Protein AF-A0AAP2E3T3-F1 (afdb_monomer_lite)

Sequence (143 aa):
IPRSFGIYITDEFGNVSDTLRQELTPLFEQVLDKQKFFVYRLPSDGAIAYGWDLPYLWDNKVDGYSSGWHTAPGGPLPIVCTFGIGGAFQLSRFVLYERTSEFTYSHGNPRTFTLWGSSVDSPQDAELPRYSAGGTVVGDWIN

Secondary structure (DSSP, 8-state):
--EEEEE--B-TT--B---EEEEE-PPP-----GGG-EE---TTSPPB-TT--GGGGSS---SSSS----BPTTPPSSP---EE-SS---------PPP-GGGTTSTT--SS----B--SSSPPP----SS--TT-EETTEE-

pLDDT: mean 94.65, std 2.86, range [82.12, 98.31]

Radius of gyration: 19.42 Å; chains: 1; bounding box: 38×49×48 Å

Structure (mmCIF, N/CA/C/O backbone):
data_AF-A0AAP2E3T3-F1
#
_entry.id   AF-A0AAP2E3T3-F1
#
loop_
_atom_site.group_PDB
_atom_site.id
_atom_site.type_symbol
_atom_site.label_atom_id
_atom_site.label_alt_id
_atom_site.label_comp_id
_atom_site.label_asym_id
_atom_site.label_entity_id
_atom_site.label_seq_id
_atom_site.pdbx_PDB_ins_code
_atom_site.Cartn_x
_atom_site.Cartn_y
_atom_site.Cartn_z
_atom_site.occupancy
_atom_site.B_iso_or_equiv
_atom_site.auth_seq_id
_atom_site.auth_comp_id
_atom_site.auth_asym_id
_atom_site.auth_atom_id
_atom_site.pdbx_PDB_model_num
ATOM 1 N N . ILE A 1 1 ? -7.028 -6.175 26.592 1.00 82.12 1 ILE A N 1
ATOM 2 C CA . ILE A 1 1 ? -7.501 -5.555 27.857 1.00 82.12 1 ILE A CA 1
ATOM 3 C C . ILE A 1 1 ? -8.429 -4.414 27.465 1.00 82.12 1 ILE A C 1
ATOM 5 O O . ILE A 1 1 ? -7.984 -3.606 26.651 1.00 82.12 1 ILE A O 1
ATOM 9 N N . PRO A 1 2 ? -9.674 -4.373 27.970 1.00 90.12 2 PRO A N 1
ATOM 10 C CA . PRO A 1 2 ? -10.590 -3.259 27.732 1.00 90.12 2 PRO A CA 1
ATOM 11 C C . PRO A 1 2 ? -9.979 -1.911 28.135 1.00 90.12 2 PRO A C 1
ATOM 13 O O . PRO A 1 2 ? -9.178 -1.835 29.074 1.00 90.12 2 PRO A O 1
ATOM 16 N N . ARG A 1 3 ? -10.307 -0.863 27.384 1.00 92.25 3 ARG A N 1
ATOM 17 C CA . ARG A 1 3 ? -9.876 0.517 27.606 1.00 92.25 3 ARG A CA 1
ATOM 18 C C . ARG A 1 3 ? -11.090 1.440 27.501 1.00 92.25 3 ARG A C 1
ATOM 20 O O . ARG A 1 3 ? -11.908 1.277 26.597 1.00 92.25 3 ARG A O 1
ATOM 27 N N . SER A 1 4 ? -11.136 2.449 28.368 1.00 94.88 4 SER A N 1
ATOM 28 C CA . SER A 1 4 ? -12.120 3.528 28.293 1.00 94.88 4 SER A CA 1
ATOM 29 C C . SER A 1 4 ? -11.718 4.531 27.220 1.00 94.88 4 SER A C 1
ATOM 31 O O . SER A 1 4 ? -10.650 5.141 27.311 1.00 94.88 4 SER A O 1
ATOM 33 N N . PHE A 1 5 ? -12.570 4.717 26.219 1.00 95.12 5 PHE A N 1
ATOM 34 C CA . PHE A 1 5 ? -12.437 5.748 25.198 1.00 95.12 5 PHE A CA 1
ATOM 35 C C . PHE A 1 5 ? -13.438 6.863 25.469 1.00 95.12 5 PHE A C 1
ATOM 37 O O . PHE A 1 5 ? -14.614 6.596 25.701 1.00 95.12 5 PHE A O 1
ATOM 44 N N . GLY A 1 6 ? -12.964 8.108 25.438 1.00 95.69 6 GLY A N 1
ATOM 45 C CA . GLY A 1 6 ? -13.794 9.307 25.494 1.00 95.69 6 GLY A CA 1
ATOM 46 C C . GLY A 1 6 ? -13.763 10.024 24.150 1.00 95.69 6 GLY A C 1
ATOM 47 O O . GLY A 1 6 ? -12.677 10.265 23.628 1.00 95.69 6 GLY A O 1
ATOM 48 N N . ILE A 1 7 ? -14.925 10.369 23.600 1.00 95.00 7 ILE A N 1
ATOM 49 C CA . ILE A 1 7 ? -15.045 11.143 22.359 1.00 95.00 7 ILE A CA 1
ATOM 50 C C . ILE A 1 7 ? -15.907 12.372 22.639 1.00 95.00 7 ILE A C 1
ATOM 52 O O . ILE A 1 7 ? -16.977 12.263 23.238 1.00 95.00 7 ILE A O 1
ATOM 56 N N . TYR A 1 8 ? -15.436 13.533 22.199 1.00 96.69 8 TYR A N 1
ATOM 57 C CA . TYR A 1 8 ? -16.186 14.783 22.174 1.00 96.69 8 TYR A CA 1
ATOM 58 C C . TYR A 1 8 ? -15.871 15.523 20.871 1.00 96.69 8 TYR A C 1
ATOM 60 O O . TYR A 1 8 ? -14.854 15.253 20.228 1.00 96.69 8 TYR A O 1
ATOM 68 N N . ILE A 1 9 ? -16.759 16.425 20.470 1.00 96.12 9 ILE A N 1
ATOM 69 C CA . ILE A 1 9 ? -16.633 17.222 19.249 1.00 96.12 9 ILE A CA 1
ATOM 70 C C . ILE A 1 9 ? -16.443 18.683 19.651 1.00 96.12 9 ILE A C 1
ATOM 72 O O . ILE A 1 9 ? -17.094 19.165 20.580 1.00 96.12 9 ILE A O 1
ATOM 76 N N . THR A 1 10 ? -15.556 19.376 18.939 1.00 97.19 10 THR A N 1
ATOM 77 C CA . THR A 1 10 ? -15.346 20.822 19.059 1.00 97.19 10 THR A CA 1
ATOM 78 C C . THR A 1 10 ? -15.470 21.492 17.702 1.00 97.19 10 THR A C 1
ATOM 80 O O . THR A 1 10 ? -15.130 20.877 16.690 1.00 97.19 10 THR A O 1
ATOM 83 N N . ASP A 1 11 ? -15.888 22.754 17.683 1.00 96.50 11 ASP A N 1
ATOM 84 C CA . ASP A 1 11 ? -15.889 23.585 16.477 1.00 96.50 11 ASP A CA 1
ATOM 85 C C . ASP A 1 11 ? -14.908 24.768 16.569 1.00 96.50 11 ASP A C 1
ATOM 87 O O . ASP A 1 11 ? -14.237 24.980 17.581 1.00 96.50 11 ASP A O 1
ATOM 91 N N . GLU A 1 12 ? -14.808 25.535 15.483 1.00 96.00 12 GLU A N 1
ATOM 92 C CA . GLU A 1 12 ? -13.937 26.713 15.384 1.00 96.00 12 GLU A CA 1
ATOM 93 C C . GLU A 1 12 ? -14.418 27.922 16.211 1.00 96.00 12 GLU A C 1
ATOM 95 O O . GLU A 1 12 ? -13.656 28.866 16.412 1.00 96.00 12 GLU A O 1
ATOM 100 N N . PHE A 1 13 ? -15.654 27.891 16.723 1.00 96.69 13 PHE A N 1
ATOM 101 C CA . PHE A 1 13 ? -16.245 28.945 17.557 1.00 96.69 13 PHE A CA 1
ATOM 102 C C . PHE A 1 13 ? -16.080 28.672 19.059 1.00 96.69 13 PHE A C 1
ATOM 104 O O . PHE A 1 13 ? -16.488 29.490 19.884 1.00 96.69 13 PHE A O 1
ATOM 111 N N . GLY A 1 14 ? -15.461 27.543 19.419 1.00 95.50 14 GLY A N 1
ATOM 112 C CA . GLY A 1 14 ? -15.183 27.160 20.800 1.00 95.50 14 GLY A CA 1
ATOM 113 C C . GLY A 1 14 ? -16.315 26.396 21.488 1.00 95.50 14 GLY A C 1
ATOM 114 O O . GLY A 1 14 ? -16.264 26.233 22.709 1.00 95.50 14 GLY A O 1
ATOM 115 N N . ASN A 1 15 ? -17.319 25.907 20.753 1.00 97.25 15 ASN A N 1
ATOM 116 C CA . ASN A 1 15 ? -18.337 25.026 21.326 1.00 97.25 15 ASN A CA 1
ATOM 117 C C . ASN A 1 15 ? -17.752 23.627 21.573 1.00 97.25 15 ASN A C 1
ATOM 119 O O . ASN A 1 15 ? -16.939 23.132 20.790 1.00 97.25 15 ASN A O 1
ATOM 123 N N . VAL A 1 16 ? -18.191 22.973 22.652 1.00 97.19 16 VAL A N 1
ATOM 124 C CA . VAL A 1 16 ? -17.744 21.630 23.053 1.00 97.19 16 VAL A CA 1
ATOM 125 C C . VAL A 1 16 ? -18.968 20.776 23.375 1.00 97.19 16 VAL A C 1
ATOM 127 O O . VAL A 1 16 ? -19.828 21.203 24.144 1.00 97.19 16 VAL A O 1
ATOM 130 N N . SER A 1 17 ? -19.065 19.580 22.789 1.00 96.81 17 SER A N 1
ATOM 131 C CA . SER A 1 17 ? -20.123 18.620 23.129 1.00 96.81 17 SER A CA 1
ATOM 132 C C . SER A 1 17 ? -19.881 17.951 24.486 1.00 96.81 17 SER A C 1
ATOM 134 O O . SER A 1 17 ? -18.758 17.919 24.991 1.00 96.81 17 SER A O 1
ATOM 136 N N . ASP A 1 18 ? -20.899 17.278 25.022 1.00 96.69 18 ASP A N 1
ATOM 137 C CA . ASP A 1 18 ? -20.677 16.275 26.067 1.00 9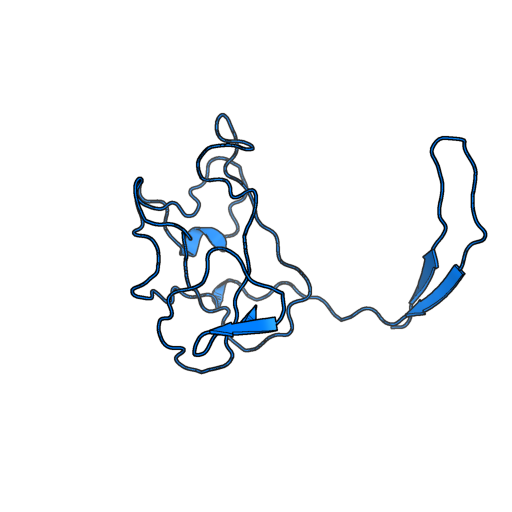6.69 18 ASP A CA 1
ATOM 138 C C . ASP A 1 18 ? -19.705 15.179 25.588 1.00 96.69 18 ASP A C 1
ATOM 140 O O . ASP A 1 18 ? -19.550 14.924 24.388 1.00 96.69 18 ASP A O 1
ATOM 144 N N . THR A 1 19 ? -19.039 14.516 26.539 1.00 96.94 19 THR A N 1
ATOM 145 C CA . THR A 1 19 ? -18.125 13.401 26.250 1.00 96.94 19 THR A CA 1
ATOM 146 C C . THR A 1 19 ? -18.860 12.063 26.305 1.00 96.94 19 THR A C 1
ATOM 148 O O . THR A 1 19 ? -19.253 11.616 27.387 1.00 96.94 19 THR A O 1
ATOM 151 N N . LEU A 1 20 ? -18.953 11.367 25.170 1.00 96.25 20 LEU A N 1
ATOM 152 C CA . LEU A 1 20 ? -19.350 9.960 25.134 1.00 96.25 20 LEU A CA 1
ATOM 153 C C . LEU A 1 20 ? -18.194 9.109 25.668 1.00 96.25 20 LEU A C 1
ATOM 155 O O . LEU A 1 20 ? -17.069 9.236 25.186 1.00 96.25 20 LEU A O 1
ATOM 159 N N . ARG A 1 21 ? -18.463 8.229 26.637 1.00 96.12 21 ARG A N 1
ATOM 160 C CA . ARG A 1 21 ? -17.484 7.253 27.136 1.00 96.12 21 ARG A CA 1
ATOM 161 C C . ARG A 1 21 ? -17.916 5.838 26.792 1.00 96.12 21 ARG A C 1
ATOM 163 O O . ARG A 1 21 ? -19.065 5.477 27.033 1.00 96.12 21 ARG A O 1
ATOM 170 N N . GLN A 1 22 ? -16.994 5.039 26.267 1.00 94.94 22 GLN A N 1
ATOM 171 C CA . GLN A 1 22 ? -17.237 3.640 25.937 1.00 94.94 22 GLN A CA 1
ATOM 172 C C . GLN A 1 22 ? -16.028 2.773 26.290 1.00 94.94 22 GLN A C 1
ATOM 174 O O . GLN A 1 22 ? -14.890 3.118 25.981 1.00 94.94 22 GLN A O 1
ATOM 179 N N . GLU A 1 23 ? -16.287 1.618 26.899 1.00 95.50 23 GLU A N 1
ATOM 180 C CA . GLU A 1 23 ? -15.279 0.573 27.074 1.00 95.50 23 GLU A CA 1
ATOM 181 C C . GLU A 1 23 ? -15.153 -0.234 25.781 1.00 95.50 23 GLU A C 1
ATOM 183 O O . GLU A 1 23 ? -16.095 -0.911 25.364 1.00 95.50 23 GLU A O 1
ATOM 188 N N . LEU A 1 24 ? -13.984 -0.173 25.145 1.00 93.31 24 LEU A N 1
ATOM 189 C CA . LEU A 1 24 ? -13.667 -0.939 23.941 1.00 93.31 24 LEU A CA 1
ATOM 190 C C . LEU A 1 24 ? -12.403 -1.761 24.170 1.00 93.31 24 LEU A C 1
ATOM 192 O O . LEU A 1 24 ? -11.497 -1.360 24.898 1.00 93.31 24 LEU A O 1
ATOM 196 N N . THR A 1 25 ? -12.312 -2.918 23.521 1.00 92.88 25 THR A N 1
ATOM 197 C CA . THR A 1 25 ? -11.064 -3.688 23.472 1.00 92.88 25 THR A CA 1
ATOM 198 C C . THR A 1 25 ? -10.402 -3.435 22.123 1.00 92.88 25 THR A C 1
ATOM 200 O O . THR A 1 25 ? -10.949 -3.876 21.114 1.00 92.88 25 THR A O 1
ATOM 203 N N . PRO A 1 26 ? -9.253 -2.733 22.075 1.00 87.12 26 PRO A N 1
ATOM 204 C CA . PRO A 1 26 ? -8.530 -2.543 20.826 1.00 87.12 26 PRO A CA 1
ATOM 205 C C . PRO A 1 26 ? -8.105 -3.888 20.246 1.00 87.12 26 PRO A C 1
ATOM 207 O O . PRO A 1 26 ? -7.752 -4.805 20.998 1.00 87.12 26 PRO A O 1
ATOM 210 N N . LEU A 1 27 ? -8.096 -3.983 18.916 1.00 87.38 27 LEU A N 1
ATOM 211 C CA . LEU A 1 27 ? -7.434 -5.091 18.244 1.00 87.38 27 LEU A CA 1
ATOM 212 C C . LEU A 1 27 ? -5.966 -5.120 18.676 1.00 87.38 27 LEU A C 1
ATOM 214 O O . LEU A 1 27 ? -5.321 -4.079 18.812 1.00 87.38 27 LEU A O 1
ATOM 218 N N . PHE A 1 28 ? -5.447 -6.320 18.917 1.00 88.25 28 PHE A N 1
ATOM 219 C CA . PHE A 1 28 ? -4.011 -6.483 19.057 1.00 88.25 28 PHE A CA 1
ATOM 220 C C . PHE A 1 28 ? -3.366 -6.169 17.705 1.00 88.25 28 PHE A C 1
ATOM 222 O O . PHE A 1 28 ? -3.675 -6.818 16.709 1.00 88.25 28 PHE A O 1
ATOM 229 N N . GLU A 1 29 ? -2.482 -5.176 17.682 1.00 90.69 29 GLU A N 1
ATOM 230 C CA . GLU A 1 29 ? -1.710 -4.812 16.501 1.00 90.69 29 GLU A CA 1
ATOM 231 C C . GLU A 1 29 ? -0.241 -5.158 16.735 1.00 90.69 29 GLU A C 1
ATOM 233 O O . GLU A 1 29 ? 0.338 -4.819 17.769 1.00 90.69 29 GLU A O 1
ATOM 238 N N . GLN A 1 30 ? 0.374 -5.794 15.744 1.00 93.50 30 GLN A N 1
ATOM 239 C CA . GLN A 1 30 ? 1.819 -5.960 15.674 1.00 93.50 30 GLN A CA 1
ATOM 240 C C . GLN A 1 30 ? 2.288 -5.683 14.253 1.00 93.50 30 GLN A C 1
ATOM 242 O O . GLN A 1 30 ? 1.571 -5.945 13.286 1.00 93.50 30 GLN A O 1
ATOM 247 N N . VAL A 1 31 ? 3.506 -5.165 14.129 1.00 94.69 31 VAL A N 1
ATOM 248 C CA . VAL A 1 31 ? 4.155 -5.028 12.826 1.00 94.69 31 VAL A CA 1
ATOM 249 C C . VAL A 1 31 ? 4.409 -6.429 12.272 1.00 94.69 31 VAL A C 1
ATOM 251 O O . VAL A 1 31 ? 4.942 -7.285 12.978 1.00 94.69 31 VAL A O 1
ATOM 254 N N . LEU A 1 32 ? 4.009 -6.667 11.021 1.00 96.44 32 LEU A N 1
ATOM 255 C CA . LEU A 1 32 ? 4.290 -7.934 10.351 1.00 96.44 32 LEU A CA 1
ATOM 256 C C . LEU A 1 32 ? 5.798 -8.110 10.147 1.00 96.44 32 LEU A C 1
ATOM 258 O O . LEU A 1 32 ? 6.528 -7.145 9.912 1.00 96.44 32 LEU A O 1
ATOM 262 N N . ASP A 1 33 ? 6.255 -9.357 10.212 1.00 96.75 33 ASP A N 1
ATOM 263 C CA . ASP A 1 33 ? 7.655 -9.698 9.986 1.00 96.75 33 ASP A CA 1
ATOM 264 C C . ASP A 1 33 ? 8.029 -9.496 8.512 1.00 96.75 33 ASP A C 1
ATOM 266 O O . ASP A 1 33 ? 7.741 -10.332 7.651 1.00 96.75 33 ASP A O 1
ATOM 270 N N . LYS A 1 34 ? 8.695 -8.373 8.232 1.00 96.25 34 LYS A N 1
ATOM 271 C CA . LYS A 1 34 ? 9.120 -7.978 6.884 1.00 96.25 34 LYS A CA 1
ATOM 272 C C . LYS A 1 34 ? 10.104 -8.963 6.246 1.00 96.25 34 LYS A C 1
ATOM 274 O O . LYS A 1 34 ? 10.248 -8.950 5.029 1.00 96.25 34 LYS A O 1
ATOM 279 N N . GLN A 1 35 ? 10.748 -9.846 7.016 1.00 97.06 35 GLN A N 1
ATOM 280 C CA . GLN A 1 35 ? 11.610 -10.894 6.452 1.00 97.06 35 GLN A CA 1
ATOM 281 C C . GLN A 1 35 ? 10.815 -11.977 5.714 1.00 97.06 35 GLN A C 1
ATOM 283 O O . GLN A 1 35 ? 11.378 -12.706 4.903 1.00 97.06 35 GLN A O 1
ATOM 288 N N . LYS A 1 36 ? 9.508 -12.083 5.978 1.00 97.62 36 LYS A N 1
ATOM 289 C CA . LYS A 1 36 ? 8.612 -13.016 5.287 1.00 97.62 36 LYS A CA 1
ATOM 290 C C . LYS A 1 36 ? 7.974 -12.419 4.039 1.00 97.62 36 LYS A C 1
ATOM 292 O O . LYS A 1 36 ? 7.195 -13.102 3.377 1.00 97.62 36 LYS A O 1
ATOM 297 N N . PHE A 1 37 ? 8.251 -11.151 3.745 1.00 98.12 37 PHE A N 1
ATOM 298 C CA . PHE A 1 37 ? 7.723 -10.499 2.559 1.00 98.12 37 PHE A CA 1
ATOM 299 C C . PHE A 1 37 ? 8.545 -10.937 1.351 1.00 98.12 37 PHE A C 1
ATOM 301 O O . PHE A 1 37 ? 9.766 -11.085 1.437 1.00 98.12 37 PHE A O 1
ATOM 308 N N . PHE A 1 38 ? 7.883 -11.145 0.221 1.00 98.06 38 PHE A N 1
ATOM 309 C CA . PHE A 1 38 ? 8.538 -11.609 -0.996 1.00 98.06 38 PHE A CA 1
ATOM 310 C C . PHE A 1 38 ? 7.910 -10.984 -2.236 1.00 98.06 38 PHE A C 1
ATOM 312 O O . PHE A 1 38 ? 6.726 -10.654 -2.263 1.00 98.06 38 PHE A O 1
ATOM 319 N N . VAL A 1 39 ? 8.720 -10.839 -3.283 1.00 97.94 39 VAL A N 1
ATOM 320 C CA . VAL A 1 39 ? 8.256 -10.366 -4.589 1.00 97.94 39 VAL A CA 1
ATOM 321 C C . VAL A 1 39 ? 7.340 -11.422 -5.198 1.00 97.94 39 VAL A C 1
ATOM 323 O O . VAL A 1 39 ? 7.743 -12.576 -5.339 1.00 97.94 39 VAL A O 1
ATOM 326 N N . TYR A 1 40 ? 6.132 -11.023 -5.591 1.00 97.69 40 TYR A N 1
ATOM 327 C CA . TYR A 1 40 ? 5.188 -11.882 -6.299 1.00 97.69 40 TYR A CA 1
ATOM 328 C C . TYR A 1 40 ? 4.787 -11.202 -7.602 1.00 97.69 40 TYR A C 1
ATOM 330 O O . TYR A 1 40 ? 3.710 -10.637 -7.729 1.00 97.69 40 TYR A O 1
ATOM 338 N N . ARG A 1 41 ? 5.723 -11.182 -8.552 1.00 96.50 41 ARG A N 1
ATOM 339 C CA . ARG A 1 41 ? 5.587 -10.418 -9.789 1.00 96.50 41 ARG A CA 1
ATOM 340 C C . ARG A 1 41 ? 4.501 -11.014 -10.684 1.00 96.50 41 ARG A C 1
ATOM 342 O O . ARG A 1 41 ? 4.612 -12.174 -11.077 1.00 96.50 41 ARG A O 1
ATOM 349 N N . LEU A 1 42 ? 3.534 -10.190 -11.072 1.00 97.50 42 LEU A N 1
ATOM 350 C CA . LEU A 1 42 ? 2.477 -10.560 -12.013 1.00 97.50 42 LEU A CA 1
ATOM 351 C C . LEU A 1 42 ? 2.615 -9.838 -13.368 1.00 97.50 42 LEU A C 1
ATOM 353 O O . LEU A 1 42 ? 3.276 -8.796 -13.432 1.00 97.50 42 LEU A O 1
ATOM 357 N N . PRO A 1 43 ? 2.048 -10.382 -14.465 1.00 96.50 43 PRO A N 1
ATOM 358 C CA . PRO A 1 43 ? 2.098 -9.758 -15.787 1.00 96.50 43 PRO A CA 1
ATOM 359 C C . PRO A 1 43 ? 1.573 -8.317 -15.839 1.00 96.50 43 PRO A C 1
ATOM 361 O O . PRO A 1 43 ? 2.185 -7.506 -16.538 1.00 96.50 43 PRO A O 1
ATOM 364 N N . SER A 1 44 ? 0.516 -7.970 -15.092 1.00 95.50 44 SER A N 1
ATOM 365 C CA . SER A 1 44 ? -0.023 -6.602 -15.060 1.00 95.50 44 SER A CA 1
ATOM 366 C C . SER A 1 44 ? 0.817 -5.614 -14.232 1.00 95.50 44 SER A C 1
ATOM 368 O O . SER A 1 44 ? 0.556 -4.409 -14.253 1.00 95.50 44 SER A O 1
ATOM 370 N N . ASP A 1 45 ? 1.818 -6.081 -13.474 1.00 96.88 45 ASP A N 1
ATOM 371 C CA . ASP A 1 45 ? 2.638 -5.203 -12.637 1.00 96.88 45 ASP A CA 1
ATOM 372 C C . ASP A 1 45 ? 3.510 -4.262 -13.490 1.00 96.88 45 ASP A C 1
ATOM 374 O O . ASP A 1 45 ? 4.184 -4.662 -14.447 1.00 96.88 45 ASP A O 1
ATOM 378 N N . GLY A 1 46 ? 3.612 -2.998 -13.073 1.00 95.44 46 GLY A N 1
ATOM 379 C CA . GLY A 1 46 ? 4.371 -1.975 -13.794 1.00 95.44 46 GLY A CA 1
ATOM 380 C C . GLY A 1 46 ? 5.862 -2.309 -13.875 1.00 95.44 46 GLY A C 1
ATOM 381 O O . GLY A 1 46 ? 6.472 -2.700 -12.877 1.00 95.44 46 GLY A O 1
ATOM 382 N N . ALA A 1 47 ? 6.468 -2.205 -15.063 1.00 95.75 47 ALA A N 1
ATOM 383 C CA . ALA A 1 47 ? 7.899 -2.463 -15.279 1.00 95.75 47 ALA A CA 1
ATOM 384 C C . ALA A 1 47 ? 8.759 -1.606 -14.339 1.00 95.75 47 ALA A C 1
ATOM 386 O O . ALA A 1 47 ? 8.505 -0.415 -14.225 1.00 95.75 47 ALA A O 1
ATOM 387 N N . ILE A 1 48 ? 9.754 -2.189 -13.670 1.00 95.94 48 ILE A N 1
ATOM 388 C CA . ILE A 1 48 ? 10.618 -1.495 -12.697 1.00 95.94 48 ILE A CA 1
ATOM 389 C C . ILE A 1 48 ? 11.784 -0.795 -13.411 1.00 95.94 48 ILE A C 1
ATOM 391 O O . ILE A 1 48 ? 12.261 -1.276 -14.439 1.00 95.94 48 ILE A O 1
ATOM 395 N N . ALA A 1 49 ? 12.250 0.341 -12.883 1.00 94.69 49 ALA A N 1
ATOM 396 C CA . ALA A 1 49 ? 13.355 1.108 -13.458 1.00 94.69 49 ALA A CA 1
ATOM 397 C C . ALA A 1 49 ? 14.303 1.702 -12.402 1.00 94.69 49 ALA A C 1
ATOM 399 O O . ALA A 1 49 ? 14.047 1.673 -11.202 1.00 94.69 49 ALA A O 1
ATOM 400 N N . TYR A 1 50 ? 15.424 2.258 -12.879 1.00 93.62 50 TYR A N 1
ATOM 401 C CA . TYR A 1 50 ? 16.378 3.067 -12.101 1.00 93.62 50 TYR A CA 1
ATOM 402 C C . TYR A 1 50 ? 17.048 2.368 -10.907 1.00 93.62 50 TYR A C 1
ATOM 404 O O . TYR A 1 50 ? 17.642 3.036 -10.067 1.00 93.62 50 TYR A O 1
ATOM 412 N N . GLY A 1 51 ? 16.974 1.036 -10.830 1.00 94.75 51 GLY A N 1
ATOM 413 C CA . GLY A 1 51 ? 17.486 0.272 -9.690 1.00 94.75 51 GLY A CA 1
ATOM 414 C C . GLY A 1 51 ? 16.648 0.430 -8.418 1.00 94.75 51 GLY A C 1
ATOM 415 O O . GLY A 1 51 ? 17.139 0.110 -7.346 1.00 94.75 51 GLY A O 1
ATOM 416 N N . TRP A 1 52 ? 15.415 0.936 -8.528 1.00 95.44 52 TRP A N 1
ATOM 417 C CA . TRP A 1 52 ? 14.460 1.106 -7.431 1.00 95.44 52 TRP A CA 1
ATOM 418 C C . TRP A 1 52 ? 13.470 -0.060 -7.431 1.00 95.44 52 TRP A C 1
ATOM 420 O O . TRP A 1 52 ? 12.439 -0.014 -8.102 1.00 95.44 52 TRP A O 1
ATOM 430 N N . ASP A 1 53 ? 13.821 -1.130 -6.723 1.00 96.88 53 ASP A N 1
ATOM 431 C CA . ASP A 1 53 ? 13.130 -2.417 -6.783 1.00 96.88 53 ASP A CA 1
ATOM 432 C C . ASP A 1 53 ? 12.083 -2.603 -5.670 1.00 96.88 53 ASP A C 1
ATOM 434 O O . ASP A 1 53 ? 12.080 -1.920 -4.644 1.00 96.88 53 ASP A O 1
ATOM 438 N N . LEU A 1 54 ? 11.175 -3.554 -5.878 1.00 97.00 54 LEU A N 1
ATOM 439 C CA . LEU A 1 54 ? 10.035 -3.825 -5.010 1.00 97.00 54 LEU A CA 1
ATOM 440 C C . LEU A 1 54 ? 10.419 -4.141 -3.550 1.00 97.00 54 LEU A C 1
ATOM 442 O O . LEU A 1 54 ? 9.763 -3.594 -2.661 1.00 97.00 54 LEU A O 1
ATOM 446 N N . PRO A 1 55 ? 11.486 -4.920 -3.252 1.00 97.50 55 PRO A N 1
ATOM 447 C CA . PRO A 1 55 ? 11.883 -5.205 -1.871 1.00 97.50 55 PRO A CA 1
ATOM 448 C C . PRO A 1 55 ? 12.204 -3.982 -1.012 1.00 97.50 55 PRO A C 1
ATOM 450 O O . PRO A 1 55 ? 12.117 -4.055 0.214 1.00 97.50 55 PRO A O 1
ATOM 453 N N . TYR A 1 56 ? 12.535 -2.845 -1.624 1.00 97.69 56 TYR A N 1
ATOM 454 C CA . TYR A 1 56 ? 12.808 -1.618 -0.882 1.00 97.69 56 TYR A CA 1
ATOM 455 C C . TYR A 1 56 ? 11.559 -1.007 -0.232 1.00 97.69 56 TYR A C 1
ATOM 457 O O . TYR A 1 56 ? 11.681 -0.187 0.671 1.00 97.69 56 TYR A O 1
ATOM 465 N N . LEU A 1 57 ? 10.346 -1.451 -0.587 1.00 96.00 57 LEU A N 1
ATOM 466 C CA . LEU A 1 57 ? 9.134 -1.074 0.152 1.00 96.00 57 LEU A CA 1
ATOM 467 C C . LEU A 1 57 ? 9.127 -1.599 1.601 1.00 96.00 57 LEU A C 1
ATOM 469 O O . LEU A 1 57 ? 8.413 -1.060 2.452 1.00 96.00 57 LEU A O 1
ATOM 473 N N . TRP A 1 58 ? 9.902 -2.644 1.911 1.00 96.38 58 TRP A N 1
ATOM 474 C CA . TRP A 1 58 ? 9.917 -3.282 3.231 1.00 96.38 58 TRP A CA 1
ATOM 475 C C . TRP A 1 58 ? 11.325 -3.524 3.799 1.00 96.38 58 TRP A C 1
ATOM 477 O O . TRP A 1 58 ? 11.479 -4.294 4.747 1.00 96.38 58 TRP A O 1
ATOM 487 N N . ASP A 1 59 ? 12.346 -2.817 3.316 1.00 96.38 59 ASP A N 1
ATOM 488 C CA . ASP A 1 59 ? 13.724 -2.944 3.822 1.00 96.38 59 ASP A CA 1
ATOM 489 C C . ASP A 1 59 ? 14.018 -2.101 5.088 1.00 96.38 59 ASP A C 1
ATOM 491 O O . ASP A 1 59 ? 15.108 -2.181 5.654 1.00 96.38 59 ASP A O 1
ATOM 495 N N . ASN A 1 60 ? 13.022 -1.340 5.564 1.00 94.12 60 ASN A N 1
ATOM 496 C CA . ASN A 1 60 ? 13.074 -0.412 6.706 1.00 94.12 60 ASN A CA 1
ATOM 497 C C . ASN A 1 60 ? 13.926 0.855 6.513 1.00 94.12 60 ASN A C 1
ATOM 499 O O . ASN A 1 60 ? 14.189 1.546 7.502 1.00 94.12 60 ASN A O 1
ATOM 503 N N . LYS A 1 61 ? 14.315 1.218 5.288 1.00 95.25 61 LYS A N 1
ATOM 504 C CA . LYS A 1 61 ? 15.056 2.459 5.037 1.00 95.25 61 LYS A CA 1
ATOM 505 C C . LYS A 1 61 ? 14.121 3.604 4.657 1.00 95.25 61 LYS A C 1
ATOM 507 O O . LYS A 1 61 ? 13.722 3.763 3.512 1.00 95.25 61 LYS A O 1
ATOM 512 N N . VAL A 1 62 ? 13.787 4.423 5.650 1.00 92.50 62 VAL A N 1
ATOM 513 C CA . VAL A 1 62 ? 12.881 5.585 5.524 1.00 92.50 62 VAL A CA 1
ATOM 514 C C . VAL A 1 62 ? 13.619 6.916 5.714 1.00 92.50 62 VAL A C 1
ATOM 516 O O . VAL A 1 62 ? 13.072 7.890 6.220 1.00 92.50 62 VAL A O 1
ATOM 519 N N . ASP A 1 63 ? 14.900 6.937 5.356 1.00 92.06 63 ASP A N 1
ATOM 520 C CA . ASP A 1 63 ? 15.852 8.023 5.624 1.00 92.06 63 ASP A CA 1
ATOM 521 C C . ASP A 1 63 ? 15.813 9.177 4.598 1.00 92.06 63 ASP A C 1
ATOM 523 O O . ASP A 1 63 ? 16.510 10.178 4.763 1.00 92.06 63 ASP A O 1
ATOM 527 N N . GLY A 1 64 ? 14.989 9.048 3.554 1.00 87.12 64 GLY A N 1
ATOM 528 C CA . GLY A 1 64 ? 14.770 10.061 2.520 1.00 87.12 64 GLY A CA 1
ATOM 529 C C . GLY A 1 64 ? 15.795 10.083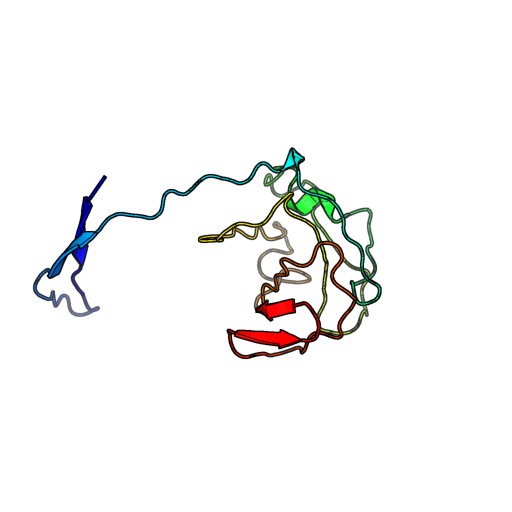 1.379 1.00 87.12 64 GLY A C 1
ATOM 530 O O . GLY A 1 64 ? 15.651 10.878 0.448 1.00 87.12 64 GLY A O 1
ATOM 531 N N . TYR A 1 65 ? 16.812 9.221 1.411 1.00 86.69 65 TYR A N 1
ATOM 532 C CA . TYR A 1 65 ? 17.820 9.105 0.343 1.00 86.69 65 TYR A CA 1
ATOM 533 C C . TYR A 1 65 ? 18.033 7.667 -0.138 1.00 86.69 65 TYR A C 1
ATOM 535 O O . TYR A 1 65 ? 18.575 7.456 -1.226 1.00 86.69 65 TYR A O 1
ATOM 543 N N . SER A 1 66 ? 17.601 6.678 0.642 1.00 93.31 66 SER A N 1
ATOM 544 C CA . SER A 1 66 ? 17.553 5.284 0.227 1.00 93.31 66 SER A CA 1
ATOM 545 C C . SER A 1 66 ? 16.574 5.077 -0.931 1.00 93.31 66 SER A C 1
ATOM 547 O O . SER A 1 66 ? 15.606 5.816 -1.113 1.00 93.31 66 SER A O 1
ATOM 549 N N . SER A 1 67 ? 16.860 4.064 -1.751 1.00 94.56 67 SER A N 1
ATOM 550 C CA . SER A 1 67 ? 15.970 3.681 -2.849 1.00 94.56 67 SER A CA 1
ATOM 551 C C . SER A 1 67 ? 14.660 3.125 -2.299 1.00 94.56 67 SER A C 1
ATOM 553 O O . SER A 1 67 ? 14.663 2.445 -1.282 1.00 94.56 67 SER A O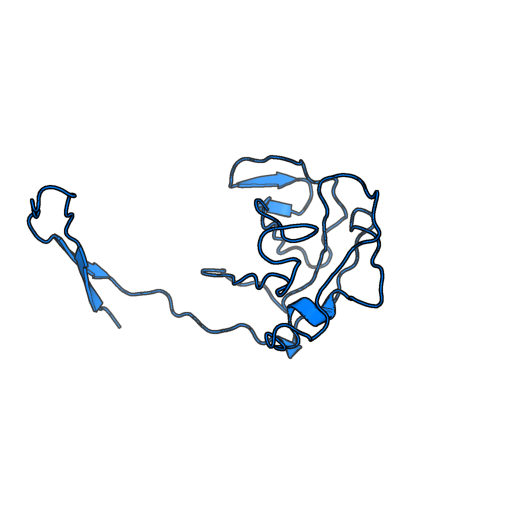 1
ATOM 555 N N . GLY A 1 68 ? 13.559 3.416 -2.984 1.00 95.38 68 GLY A N 1
ATOM 556 C CA . GLY A 1 68 ? 12.256 2.776 -2.809 1.00 95.38 68 GLY A CA 1
ATOM 557 C C . GLY A 1 68 ? 11.891 1.963 -4.051 1.00 95.38 68 GLY A C 1
ATOM 558 O O . GLY A 1 68 ? 12.767 1.474 -4.756 1.00 95.38 68 GLY A O 1
ATOM 559 N N . TRP A 1 69 ? 10.601 1.880 -4.370 1.00 96.00 69 TRP A N 1
ATOM 560 C CA . TRP A 1 69 ? 10.108 1.264 -5.605 1.00 96.00 69 TRP A CA 1
ATOM 561 C C . TRP A 1 69 ? 9.784 2.324 -6.665 1.00 96.00 69 TRP A C 1
ATOM 563 O O . TRP A 1 69 ? 9.169 3.346 -6.355 1.00 96.00 69 TRP A O 1
ATOM 573 N N . HIS A 1 70 ? 10.197 2.095 -7.915 1.00 95.62 70 HIS A N 1
ATOM 574 C CA . HIS A 1 70 ? 9.923 3.009 -9.025 1.00 95.62 70 HIS A CA 1
ATOM 575 C C . HIS A 1 70 ? 9.706 2.251 -10.337 1.00 95.62 70 HIS A C 1
ATOM 577 O O . HIS A 1 70 ? 10.514 1.410 -10.734 1.00 95.62 70 HIS A O 1
ATOM 583 N N . THR A 1 71 ? 8.649 2.601 -11.067 1.00 96.00 71 THR A N 1
ATOM 584 C CA . THR A 1 71 ? 8.378 2.027 -12.388 1.00 96.00 71 THR A CA 1
ATOM 585 C C . THR A 1 71 ? 9.035 2.808 -13.522 1.00 96.00 71 THR A C 1
ATOM 587 O O . THR A 1 71 ? 9.390 3.979 -13.386 1.00 96.00 71 THR A O 1
ATOM 590 N N . ALA A 1 72 ? 9.223 2.168 -14.668 1.00 95.31 72 ALA A N 1
ATOM 591 C CA . ALA A 1 72 ? 9.592 2.843 -15.896 1.00 95.31 72 ALA A CA 1
ATOM 592 C C . ALA A 1 72 ? 8.511 3.878 -16.265 1.00 95.31 72 ALA A C 1
ATOM 594 O O . ALA A 1 72 ? 7.313 3.606 -16.120 1.00 95.31 72 ALA A O 1
ATOM 595 N N . PRO A 1 73 ? 8.905 5.067 -16.749 1.00 92.31 73 PRO A N 1
ATOM 596 C CA . PRO A 1 73 ? 7.948 6.077 -17.175 1.00 92.31 73 PRO A CA 1
ATOM 597 C C . PRO A 1 73 ? 7.149 5.599 -18.395 1.00 92.31 73 PRO A C 1
ATOM 599 O O . PRO A 1 73 ? 7.643 4.828 -19.215 1.00 92.31 73 PRO A O 1
ATOM 602 N N . GLY A 1 74 ? 5.921 6.103 -18.542 1.00 90.25 74 GLY A N 1
ATOM 603 C CA . GLY A 1 74 ? 5.070 5.834 -19.709 1.00 90.25 74 GLY A CA 1
ATOM 604 C C . GLY A 1 74 ? 4.269 4.529 -19.656 1.00 90.25 74 GLY A C 1
ATOM 605 O O . GLY A 1 74 ? 3.570 4.225 -20.619 1.00 90.25 74 GLY A O 1
ATOM 606 N N . GLY A 1 75 ? 4.337 3.776 -18.553 1.00 88.69 75 GLY A N 1
ATOM 607 C CA . GLY A 1 75 ? 3.457 2.628 -18.321 1.00 88.69 75 GLY A CA 1
ATOM 608 C C . GLY A 1 75 ? 1.975 3.026 -18.190 1.00 88.69 75 GLY A C 1
ATOM 609 O O . GLY A 1 75 ? 1.673 4.176 -17.848 1.00 88.69 75 GLY A O 1
ATOM 610 N N . PRO A 1 76 ? 1.040 2.096 -18.460 1.00 90.19 76 PRO A N 1
ATOM 611 C CA . PRO A 1 76 ? -0.388 2.350 -18.311 1.00 90.19 76 PRO A CA 1
ATOM 612 C C . PRO A 1 76 ? -0.780 2.560 -16.840 1.00 90.19 76 PRO A C 1
ATOM 614 O O . PRO A 1 76 ? -0.084 2.138 -15.918 1.00 90.19 76 PRO A O 1
ATOM 617 N N . LEU A 1 77 ? -1.920 3.223 -16.630 1.00 90.06 77 LEU A N 1
ATOM 618 C CA . LEU A 1 77 ? -2.578 3.302 -15.325 1.00 90.06 77 LEU A CA 1
ATOM 619 C C . LEU A 1 77 ? -3.637 2.189 -15.206 1.00 90.06 77 LEU A C 1
ATOM 621 O O . LEU A 1 77 ? -4.328 1.947 -16.196 1.00 90.06 77 LEU A O 1
ATOM 625 N N . PRO A 1 78 ? -3.866 1.622 -14.005 1.00 93.44 78 PRO A N 1
ATOM 626 C CA . PRO A 1 78 ? -3.152 1.905 -12.758 1.00 93.44 78 PRO A CA 1
ATOM 627 C C . PRO A 1 78 ? -1.721 1.344 -12.759 1.00 93.44 78 PRO A C 1
ATOM 629 O O . PRO A 1 78 ? -1.444 0.328 -13.381 1.00 93.44 78 PRO A O 1
ATOM 632 N N . ILE A 1 79 ? -0.807 2.007 -12.042 1.00 94.69 79 ILE A N 1
ATOM 633 C CA . ILE A 1 79 ? 0.519 1.437 -11.780 1.00 94.69 79 ILE A CA 1
ATOM 634 C C . ILE A 1 79 ? 0.367 0.472 -10.604 1.00 94.69 79 ILE A C 1
ATOM 636 O O . ILE A 1 79 ? -0.016 0.894 -9.513 1.00 94.69 79 ILE A O 1
ATOM 640 N N . VAL A 1 80 ? 0.666 -0.803 -10.837 1.00 95.44 80 VAL A N 1
ATOM 641 C CA . VAL A 1 80 ? 0.479 -1.886 -9.862 1.00 95.44 80 VAL A CA 1
ATOM 642 C C . VAL A 1 80 ? 1.820 -2.536 -9.524 1.00 95.44 80 VAL A C 1
ATOM 644 O O . VAL A 1 80 ? 2.736 -2.583 -10.351 1.00 95.44 80 VAL A O 1
ATOM 647 N N . CYS A 1 81 ? 1.937 -3.022 -8.292 1.00 96.75 81 CYS A N 1
ATOM 648 C CA . CYS A 1 81 ? 2.944 -3.995 -7.898 1.00 96.75 81 CYS A CA 1
ATOM 649 C C . CYS A 1 81 ? 2.324 -5.024 -6.959 1.00 96.75 81 CYS A C 1
ATOM 651 O O . CYS A 1 81 ? 1.450 -4.682 -6.158 1.00 96.75 81 CYS A O 1
ATOM 653 N N . THR A 1 82 ? 2.826 -6.254 -7.031 1.00 98.06 82 THR A N 1
ATOM 654 C CA . THR A 1 82 ? 2.302 -7.364 -6.244 1.00 98.06 82 THR A CA 1
ATOM 655 C C . THR A 1 82 ? 3.407 -8.015 -5.408 1.00 98.06 82 THR A C 1
ATOM 657 O O . THR A 1 82 ? 4.515 -8.300 -5.873 1.00 98.06 82 THR A O 1
ATOM 660 N N . PHE A 1 83 ? 3.125 -8.227 -4.123 1.00 97.94 83 PHE A N 1
ATOM 661 C CA . PHE A 1 83 ? 4.042 -8.856 -3.175 1.00 97.94 83 PHE A CA 1
ATOM 662 C C . PHE A 1 83 ? 3.273 -9.678 -2.141 1.00 97.94 83 PHE A C 1
ATOM 664 O O . PHE A 1 83 ? 2.131 -9.373 -1.800 1.00 97.94 83 PHE A O 1
ATOM 671 N N . GLY A 1 84 ? 3.914 -10.726 -1.632 1.00 97.81 84 GLY A N 1
ATOM 672 C CA . GLY A 1 84 ? 3.392 -11.524 -0.531 1.00 97.81 84 GLY A CA 1
ATOM 673 C C . GLY A 1 84 ? 3.867 -10.995 0.819 1.00 97.81 84 GLY A C 1
ATOM 674 O O . GLY A 1 84 ? 4.977 -10.477 0.930 1.00 97.81 84 GLY A O 1
ATOM 675 N N . ILE A 1 85 ? 3.044 -11.169 1.856 1.00 96.88 85 ILE A N 1
ATOM 676 C CA . ILE A 1 85 ? 3.339 -10.751 3.243 1.00 96.88 85 ILE A CA 1
ATOM 677 C C . ILE A 1 85 ? 3.616 -11.931 4.192 1.00 96.88 85 ILE A C 1
ATOM 679 O O . ILE A 1 85 ? 3.668 -11.765 5.409 1.00 96.88 85 ILE A O 1
ATOM 683 N N . GLY A 1 86 ? 3.791 -13.138 3.641 1.00 95.06 86 GLY A N 1
ATOM 684 C CA . GLY A 1 86 ? 4.200 -14.325 4.399 1.00 95.06 86 GLY A CA 1
ATOM 685 C C . GLY A 1 86 ? 3.090 -15.051 5.166 1.00 95.06 86 GLY A C 1
ATOM 686 O O . GLY A 1 86 ? 3.395 -15.852 6.051 1.00 95.06 86 GLY A O 1
ATOM 687 N N . GLY A 1 87 ? 1.820 -14.768 4.866 1.00 94.31 87 GLY A N 1
ATOM 688 C CA . GLY A 1 87 ? 0.657 -15.430 5.462 1.00 94.31 87 GLY A CA 1
ATOM 689 C C . GLY A 1 87 ? -0.640 -14.643 5.268 1.00 94.31 87 GLY A C 1
ATOM 690 O O . GLY A 1 87 ? -0.635 -13.551 4.703 1.00 94.31 87 GLY A O 1
ATOM 691 N N . ALA A 1 88 ? -1.748 -15.196 5.767 1.00 94.44 88 ALA A N 1
ATOM 692 C CA . ALA A 1 88 ? -3.039 -14.516 5.814 1.00 94.44 88 ALA A CA 1
ATOM 693 C C . ALA A 1 88 ? -3.184 -13.740 7.133 1.00 94.44 88 ALA A C 1
ATOM 695 O O . ALA A 1 88 ? -3.044 -14.309 8.217 1.00 94.44 88 ALA A O 1
ATOM 696 N N . PHE A 1 89 ? -3.481 -12.442 7.040 1.00 93.81 89 PHE A N 1
ATOM 697 C CA . PHE A 1 89 ? -3.602 -11.547 8.191 1.00 93.81 89 PHE A CA 1
ATOM 698 C C . PHE A 1 89 ? -4.815 -10.628 8.050 1.00 93.81 89 PHE A C 1
ATOM 700 O O . PHE A 1 89 ? -5.170 -10.217 6.949 1.00 93.81 89 PHE A O 1
ATOM 707 N N . GLN A 1 90 ? -5.404 -10.242 9.182 1.00 92.62 90 GLN A N 1
ATOM 708 C CA . GLN A 1 90 ? -6.325 -9.112 9.232 1.00 92.62 90 GLN A CA 1
ATOM 709 C C . GLN A 1 90 ? -5.508 -7.821 9.359 1.00 92.62 90 GLN A C 1
ATOM 711 O O . GLN A 1 90 ? -4.900 -7.568 10.399 1.00 92.62 90 GLN A O 1
ATOM 716 N N . LEU A 1 91 ? -5.476 -7.014 8.298 1.00 92.00 91 LEU A N 1
ATOM 717 C CA . LEU A 1 91 ? -4.749 -5.746 8.288 1.00 92.00 91 LEU A CA 1
ATOM 718 C C . LEU A 1 91 ? -5.593 -4.639 8.929 1.00 92.00 91 LEU A C 1
ATOM 720 O O . LEU A 1 91 ? -6.731 -4.402 8.533 1.00 92.00 91 LEU A O 1
ATOM 724 N N . SER A 1 92 ? -5.020 -3.944 9.908 1.00 91.69 92 SER A N 1
ATOM 725 C CA . SER A 1 92 ? -5.631 -2.783 10.572 1.00 91.69 92 SER A CA 1
ATOM 726 C C . SER A 1 92 ? -5.002 -1.453 10.151 1.00 91.69 92 SER A C 1
ATOM 728 O O . SER A 1 92 ? -5.632 -0.402 10.268 1.00 91.69 92 SER A O 1
ATOM 730 N N . ARG A 1 93 ? -3.752 -1.483 9.670 1.00 92.31 93 ARG A N 1
ATOM 731 C CA . ARG A 1 93 ? -2.978 -0.304 9.271 1.00 92.31 93 ARG A CA 1
ATOM 732 C C . ARG A 1 93 ? -1.929 -0.673 8.230 1.00 92.31 93 ARG A C 1
ATOM 734 O O . ARG A 1 93 ? -1.276 -1.707 8.341 1.00 92.31 93 ARG A O 1
ATOM 741 N N . PHE A 1 94 ? -1.702 0.234 7.290 1.00 91.62 94 PHE A N 1
ATOM 742 C CA . PHE A 1 94 ? -0.484 0.282 6.489 1.00 91.62 94 PHE A CA 1
ATOM 743 C C . PHE A 1 94 ? 0.091 1.701 6.558 1.00 91.62 94 PHE A C 1
ATOM 745 O O . PHE A 1 94 ? -0.606 2.653 6.913 1.00 91.62 94 PHE A O 1
ATOM 752 N N . VAL A 1 95 ? 1.378 1.830 6.252 1.00 93.25 95 VAL A N 1
ATOM 753 C CA . VAL A 1 95 ? 2.078 3.115 6.193 1.00 93.25 95 VAL A CA 1
ATOM 754 C C . VAL A 1 95 ? 2.787 3.180 4.853 1.00 93.25 95 VAL A C 1
ATOM 756 O O . VAL A 1 95 ? 3.501 2.246 4.494 1.00 93.25 95 VAL A O 1
ATOM 759 N N . LEU A 1 96 ? 2.577 4.273 4.126 1.00 93.12 96 LEU A N 1
ATOM 760 C CA . LEU A 1 96 ? 3.275 4.569 2.884 1.00 93.12 96 LEU A CA 1
ATOM 761 C C . LEU A 1 96 ? 4.232 5.734 3.133 1.00 93.12 96 LEU A C 1
ATOM 763 O O . LEU A 1 96 ? 3.809 6.788 3.604 1.00 93.12 96 LEU A O 1
ATOM 767 N N . TYR A 1 97 ? 5.506 5.531 2.811 1.00 94.12 97 TYR A N 1
ATOM 768 C CA . TYR A 1 97 ? 6.519 6.580 2.835 1.00 94.12 97 TYR A CA 1
ATOM 769 C C . TYR A 1 97 ? 6.720 7.097 1.416 1.00 94.12 97 TYR A C 1
ATOM 771 O O . TYR A 1 97 ? 6.951 6.317 0.494 1.00 94.12 97 TYR A O 1
ATOM 779 N N . GLU A 1 98 ? 6.596 8.408 1.243 1.00 93.31 98 GLU A N 1
ATOM 780 C CA . GLU A 1 98 ? 6.838 9.052 -0.041 1.00 93.31 98 GLU A CA 1
ATOM 781 C C . GLU A 1 98 ? 8.338 9.204 -0.318 1.00 93.31 98 GLU A C 1
ATOM 783 O O . GLU A 1 98 ? 9.170 9.242 0.592 1.00 93.31 98 GLU A O 1
ATOM 788 N N . ARG A 1 99 ? 8.684 9.366 -1.592 1.00 93.38 99 ARG A N 1
ATOM 789 C CA . ARG A 1 99 ? 9.988 9.879 -1.996 1.00 93.38 99 ARG A CA 1
ATOM 790 C C . ARG A 1 99 ? 10.089 11.359 -1.622 1.00 93.38 99 ARG A C 1
ATOM 792 O O . ARG A 1 99 ? 9.274 12.163 -2.069 1.00 93.38 99 ARG A O 1
ATOM 799 N N . THR A 1 100 ? 11.111 11.709 -0.851 1.00 92.88 100 THR A N 1
ATOM 800 C CA . THR A 1 100 ? 11.322 13.058 -0.303 1.00 92.88 100 THR A CA 1
ATOM 801 C C . THR A 1 100 ? 12.160 13.958 -1.229 1.00 92.88 100 THR A C 1
ATOM 803 O O . THR A 1 100 ? 12.399 13.627 -2.393 1.00 92.88 100 THR A O 1
ATOM 806 N N . SER A 1 101 ? 12.640 15.097 -0.706 1.00 90.62 101 SER A N 1
ATOM 807 C CA . SER A 1 101 ? 13.402 16.136 -1.424 1.00 90.62 101 SER A CA 1
ATOM 808 C C . SER A 1 101 ? 12.533 16.875 -2.454 1.00 90.62 101 SER A C 1
ATOM 810 O O . SER A 1 101 ? 11.373 17.178 -2.169 1.00 90.62 101 SER A O 1
ATOM 812 N N . GLU A 1 102 ? 13.045 17.171 -3.645 1.00 92.50 102 GLU A N 1
ATOM 813 C CA . GLU A 1 102 ? 12.338 17.866 -4.722 1.00 92.50 102 GLU A CA 1
ATOM 814 C C . GLU A 1 102 ? 11.112 17.101 -5.255 1.00 92.50 102 GLU A C 1
ATOM 816 O O . GLU A 1 102 ? 10.297 17.672 -5.974 1.00 92.50 102 GLU A O 1
ATOM 821 N N . PHE A 1 103 ? 10.958 15.827 -4.876 1.00 92.31 103 PHE A N 1
ATOM 822 C CA . PHE A 1 103 ? 9.855 14.959 -5.290 1.00 92.31 103 PHE A CA 1
ATOM 823 C C . PHE A 1 103 ? 8.700 14.899 -4.287 1.00 92.31 103 PHE A C 1
ATOM 825 O O . PHE A 1 103 ? 7.658 14.327 -4.608 1.00 92.31 103 PHE A O 1
ATOM 832 N N . THR A 1 104 ? 8.848 15.502 -3.105 1.00 92.81 104 THR A N 1
ATOM 833 C CA . THR A 1 104 ? 7.806 15.517 -2.063 1.00 92.81 104 THR A CA 1
ATOM 834 C C . THR A 1 104 ? 6.480 16.021 -2.651 1.00 92.81 104 THR A C 1
ATOM 836 O O . THR A 1 104 ? 6.455 17.039 -3.349 1.00 92.81 104 THR A O 1
ATOM 839 N N . TYR A 1 105 ? 5.387 15.290 -2.426 1.00 91.75 105 TYR A N 1
ATOM 840 C CA . TYR A 1 105 ? 4.054 15.542 -2.996 1.00 91.75 105 TYR A CA 1
ATOM 841 C C . TYR A 1 105 ? 3.981 15.621 -4.538 1.00 91.75 105 TYR A C 1
ATOM 843 O O . TYR A 1 105 ? 3.040 16.203 -5.084 1.00 91.75 105 TYR A O 1
ATOM 851 N N . SER A 1 106 ? 4.946 15.056 -5.271 1.00 93.12 106 SER A N 1
ATOM 852 C CA . SER A 1 106 ? 4.997 15.126 -6.738 1.00 93.12 106 SER A CA 1
ATOM 853 C C . SER A 1 106 ? 5.549 13.853 -7.401 1.00 93.12 106 SER A C 1
ATOM 855 O O . SER A 1 106 ? 5.853 12.853 -6.748 1.00 93.12 106 SER A O 1
ATOM 857 N N . HIS A 1 107 ? 5.652 13.880 -8.736 1.00 90.50 107 HIS A N 1
ATOM 858 C CA . HIS A 1 107 ? 6.157 12.779 -9.560 1.00 90.50 107 HIS A CA 1
ATOM 859 C C . HIS A 1 107 ? 5.439 11.441 -9.296 1.00 90.50 107 HIS A C 1
ATOM 861 O O . HIS A 1 107 ? 4.239 11.335 -9.531 1.00 90.50 107 HIS A O 1
ATOM 867 N N . GLY A 1 108 ? 6.178 10.411 -8.877 1.00 89.00 108 GLY A N 1
ATOM 868 C CA . GLY A 1 108 ? 5.675 9.057 -8.660 1.00 89.00 108 GLY A CA 1
ATOM 869 C C . GLY A 1 108 ? 5.031 8.841 -7.292 1.00 89.00 108 GLY A C 1
ATOM 870 O O . GLY A 1 108 ? 4.609 7.723 -7.018 1.00 89.00 108 GLY A O 1
ATOM 871 N N . ASN A 1 109 ? 4.951 9.868 -6.436 1.00 93.56 109 ASN A N 1
ATOM 872 C CA . ASN A 1 109 ? 4.292 9.757 -5.137 1.00 93.56 109 ASN A CA 1
ATOM 873 C C . ASN A 1 109 ? 2.765 9.696 -5.321 1.00 93.56 109 ASN A C 1
ATOM 875 O O . ASN A 1 109 ? 2.162 10.670 -5.787 1.00 93.56 109 ASN A O 1
ATOM 879 N N . PRO A 1 110 ? 2.105 8.570 -4.988 1.00 92.06 110 PRO A N 1
ATOM 880 C CA . PRO A 1 110 ? 0.689 8.410 -5.268 1.00 92.06 110 PRO A CA 1
ATOM 881 C C . PRO A 1 110 ? -0.149 9.231 -4.285 1.00 92.06 110 PRO A C 1
ATOM 883 O O . PRO A 1 110 ? -0.091 9.048 -3.073 1.00 92.06 110 PRO A O 1
ATOM 886 N N . ARG A 1 111 ? -1.008 10.100 -4.822 1.00 90.75 111 ARG A N 1
ATOM 887 C CA . ARG A 1 111 ? -2.051 10.784 -4.038 1.00 90.75 111 ARG A CA 1
ATOM 888 C C . ARG A 1 111 ? -3.243 9.873 -3.733 1.00 90.75 111 ARG A C 1
ATOM 890 O O . ARG A 1 111 ? -3.951 10.072 -2.751 1.00 90.75 111 ARG A O 1
ATOM 897 N N . THR A 1 112 ? -3.505 8.912 -4.612 1.00 91.56 112 THR A N 1
ATOM 898 C CA . THR A 1 112 ? -4.637 7.989 -4.522 1.00 91.56 112 THR A CA 1
ATOM 899 C C . THR A 1 112 ? -4.162 6.612 -4.935 1.00 91.56 112 THR A C 1
ATOM 901 O O . THR A 1 112 ? -3.454 6.473 -5.930 1.00 91.56 112 THR A O 1
ATOM 904 N N . PHE A 1 113 ? -4.553 5.609 -4.165 1.00 93.81 113 PHE A N 1
ATOM 905 C CA . PHE A 1 113 ? -4.264 4.209 -4.423 1.00 93.81 113 PHE A CA 1
ATOM 906 C C . PHE A 1 113 ? -5.364 3.355 -3.794 1.00 93.81 113 PHE A C 1
ATOM 908 O O . PHE A 1 113 ? -6.165 3.832 -2.987 1.00 93.81 113 PHE A O 1
ATOM 915 N N . THR A 1 114 ? -5.373 2.084 -4.166 1.00 94.94 114 THR A N 1
ATOM 916 C CA . THR A 1 114 ? -6.257 1.061 -3.619 1.00 94.94 114 THR A CA 1
ATOM 917 C C . THR A 1 114 ? -5.384 -0.117 -3.221 1.00 94.94 114 THR A C 1
ATOM 919 O O . THR A 1 114 ? -4.486 -0.487 -3.976 1.00 94.94 114 THR A O 1
ATOM 922 N N . LEU A 1 115 ? -5.618 -0.679 -2.038 1.00 95.25 115 LEU A N 1
ATOM 923 C CA . LEU A 1 115 ? -4.950 -1.900 -1.607 1.00 95.25 115 LEU A CA 1
ATOM 924 C C . LEU A 1 115 ? -5.832 -3.085 -1.992 1.00 95.25 115 LEU A C 1
ATOM 926 O O . LEU A 1 115 ? -7.007 -3.092 -1.652 1.00 95.25 115 LEU A O 1
ATOM 930 N N . TRP A 1 116 ? -5.258 -4.060 -2.688 1.00 97.50 116 TRP A N 1
ATOM 931 C CA . TRP A 1 116 ? -5.926 -5.308 -3.041 1.00 97.50 116 TRP A CA 1
ATOM 932 C C . TRP A 1 116 ? -5.245 -6.460 -2.307 1.00 97.50 116 TRP A C 1
ATOM 934 O O . TRP A 1 116 ? -4.026 -6.449 -2.129 1.00 97.50 116 TRP A O 1
ATOM 944 N N . GLY A 1 117 ? -6.020 -7.445 -1.871 1.00 96.94 117 GLY A N 1
ATOM 945 C CA . GLY A 1 117 ? -5.527 -8.622 -1.168 1.00 96.94 117 GLY A CA 1
ATOM 946 C C . GLY A 1 117 ? -6.123 -9.911 -1.717 1.00 96.94 117 GLY A C 1
ATOM 947 O O . GLY A 1 117 ? -7.221 -9.919 -2.271 1.00 96.94 117 GLY A O 1
ATOM 948 N N . SER A 1 118 ? -5.395 -11.007 -1.525 1.00 97.56 118 SER A N 1
ATOM 949 C CA . SER A 1 118 ? -5.856 -12.363 -1.805 1.00 97.56 118 SER A CA 1
ATOM 950 C C . SER A 1 118 ? -5.362 -13.314 -0.718 1.00 97.56 118 SER A C 1
ATOM 952 O O . SER A 1 118 ? -4.266 -13.139 -0.182 1.00 97.56 118 SER A O 1
ATOM 954 N N . SER A 1 119 ? -6.175 -14.315 -0.386 1.00 96.31 119 SER A N 1
ATOM 955 C CA . SER A 1 119 ? -5.804 -15.444 0.477 1.00 96.31 119 SER A CA 1
ATOM 956 C C . SER A 1 119 ? -5.628 -16.750 -0.303 1.00 96.31 119 SER A C 1
ATOM 958 O O . SER A 1 119 ? -5.479 -17.807 0.307 1.00 96.31 119 SER A O 1
ATOM 960 N N . VAL A 1 120 ? -5.665 -16.692 -1.637 1.00 96.12 120 VAL A N 1
ATOM 961 C CA . VAL A 1 120 ? -5.353 -17.825 -2.514 1.00 96.12 120 VAL A CA 1
ATOM 962 C C . VAL A 1 120 ? -3.838 -18.052 -2.498 1.00 96.12 120 VAL A C 1
ATOM 964 O O . VAL A 1 120 ? -3.075 -17.093 -2.548 1.00 96.12 120 VAL A O 1
ATOM 967 N N . ASP A 1 121 ? -3.384 -19.308 -2.449 1.00 93.12 121 ASP A N 1
ATOM 968 C CA . ASP A 1 121 ? -1.947 -19.643 -2.380 1.00 93.12 121 ASP A CA 1
ATOM 969 C C . ASP A 1 121 ? -1.152 -19.182 -3.617 1.00 93.12 121 ASP A C 1
ATOM 971 O O . ASP A 1 121 ? 0.061 -18.981 -3.565 1.00 93.12 121 ASP A O 1
ATOM 975 N N . SER A 1 122 ? -1.817 -19.062 -4.765 1.00 95.81 122 SER A N 1
ATOM 976 C CA . SER A 1 122 ? -1.231 -18.619 -6.033 1.00 95.81 122 SER A CA 1
ATOM 977 C C . SER A 1 122 ? -2.258 -17.804 -6.822 1.00 95.81 122 SER A C 1
ATOM 979 O O . SER A 1 122 ? -2.861 -18.335 -7.763 1.00 95.81 122 SER A O 1
ATOM 981 N N . PRO A 1 123 ? -2.515 -16.551 -6.404 1.00 97.56 123 PRO A N 1
ATOM 982 C CA . PRO A 1 123 ? -3.524 -15.718 -7.034 1.00 97.56 123 PRO A CA 1
ATOM 983 C C . PRO A 1 123 ? -3.110 -15.390 -8.467 1.00 97.56 123 PRO A C 1
ATOM 985 O O . PRO A 1 123 ? -1.949 -15.084 -8.747 1.00 97.56 123 PRO A O 1
ATOM 988 N N . GLN A 1 124 ? -4.063 -15.485 -9.384 1.00 98.19 124 GLN A N 1
ATOM 989 C CA . GLN A 1 124 ? -3.834 -15.215 -10.794 1.00 98.19 124 GLN A CA 1
ATOM 990 C C . GLN A 1 124 ? -3.770 -13.713 -11.076 1.00 98.19 124 GLN A C 1
ATOM 992 O O . GLN A 1 124 ? -4.283 -12.882 -10.321 1.00 98.19 124 GLN A O 1
ATOM 997 N N . ASP A 1 125 ? -3.137 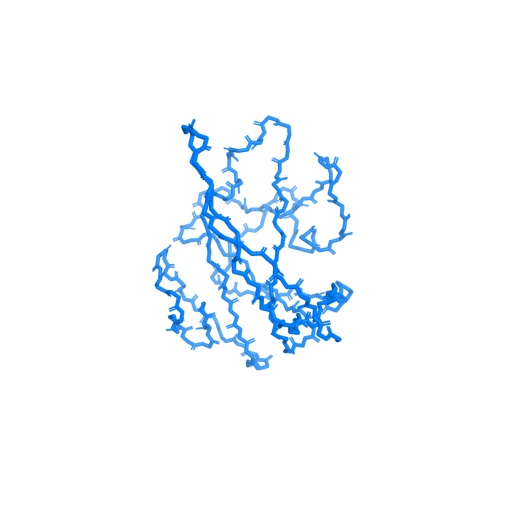-13.381 -12.198 1.00 98.06 125 ASP A N 1
ATOM 998 C CA . ASP A 1 125 ? -3.097 -12.021 -12.723 1.00 98.06 125 ASP A CA 1
ATOM 999 C C . ASP A 1 125 ? -4.501 -11.476 -13.000 1.00 98.06 125 ASP A C 1
ATOM 1001 O O . ASP A 1 125 ? -5.405 -12.220 -13.398 1.00 98.06 125 ASP A O 1
ATOM 1005 N N . ALA A 1 126 ? -4.679 -10.172 -12.806 1.00 96.25 126 ALA A N 1
ATOM 1006 C CA . ALA A 1 126 ? -5.947 -9.505 -13.043 1.00 96.25 126 ALA A CA 1
ATOM 1007 C C . ALA A 1 126 ? -5.738 -8.040 -13.440 1.00 96.25 126 ALA A C 1
ATOM 1009 O O . ALA A 1 126 ? -5.028 -7.291 -12.775 1.00 96.25 126 ALA A O 1
ATOM 1010 N N . GLU A 1 127 ? -6.448 -7.603 -14.479 1.00 94.69 127 GLU A N 1
ATOM 1011 C CA . GLU A 1 127 ? -6.502 -6.194 -14.873 1.00 94.69 127 GLU A CA 1
ATOM 1012 C C . GLU A 1 127 ? -7.349 -5.400 -13.867 1.00 94.69 127 GLU A C 1
ATOM 1014 O O . GLU A 1 127 ? -8.583 -5.370 -13.934 1.00 94.69 127 GLU A O 1
ATOM 1019 N N . LEU A 1 128 ? -6.682 -4.777 -12.892 1.00 94.81 128 LEU A N 1
ATOM 1020 C CA . LEU A 1 128 ? -7.347 -4.025 -11.830 1.00 94.81 128 LEU A CA 1
ATOM 1021 C C . LEU A 1 128 ? -7.908 -2.691 -12.353 1.00 94.81 128 LEU A C 1
ATOM 1023 O O . LEU A 1 128 ? -7.231 -1.957 -13.080 1.00 94.81 128 LEU A O 1
ATOM 1027 N N . PRO A 1 129 ? -9.135 -2.307 -11.958 1.00 94.12 129 PRO A N 1
ATOM 1028 C CA . PRO A 1 129 ? -9.728 -1.062 -12.409 1.00 94.12 129 PRO A CA 1
ATOM 1029 C C . PRO A 1 129 ? -9.036 0.141 -11.760 1.00 94.12 129 PRO A C 1
ATOM 1031 O O . PRO A 1 129 ? -8.665 0.124 -10.587 1.00 94.12 129 PRO A O 1
ATOM 1034 N N 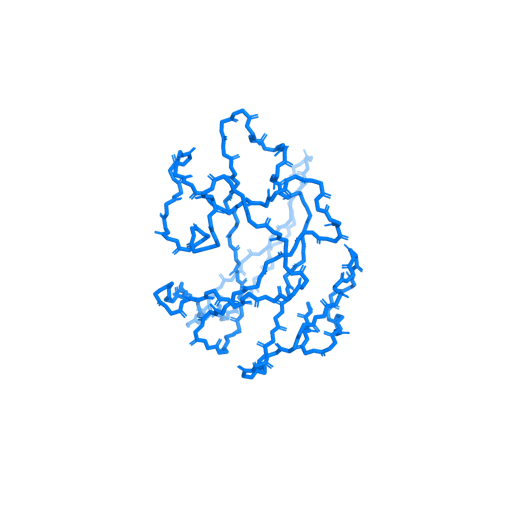. ARG A 1 130 ? -8.954 1.251 -12.500 1.00 91.31 130 ARG A N 1
ATOM 1035 C CA . ARG A 1 130 ? -8.404 2.521 -11.991 1.00 91.31 130 ARG A CA 1
ATOM 1036 C C . ARG A 1 130 ? -9.168 3.071 -10.778 1.00 91.31 130 ARG A C 1
ATOM 1038 O O . ARG A 1 130 ? -8.584 3.772 -9.958 1.00 91.31 130 ARG A O 1
ATOM 1045 N N . TYR A 1 131 ? -10.465 2.780 -10.697 1.00 92.88 131 TYR A N 1
ATOM 1046 C CA . TYR A 1 131 ? -11.346 3.166 -9.599 1.00 92.88 131 TYR A CA 1
ATOM 1047 C C . TYR A 1 131 ? -12.249 1.990 -9.239 1.00 92.88 131 TYR A C 1
ATOM 1049 O O . TYR A 1 131 ? -12.733 1.286 -10.122 1.00 92.88 131 TYR A O 1
ATOM 1057 N N . SER A 1 132 ? -12.495 1.799 -7.950 1.00 95.44 132 SER A N 1
ATOM 1058 C CA . SER A 1 132 ? -13.304 0.702 -7.418 1.00 95.44 132 SER A CA 1
ATOM 1059 C C . SER A 1 132 ? -13.964 1.127 -6.107 1.00 95.44 132 SER A C 1
ATOM 1061 O O . SER A 1 132 ? -13.447 1.986 -5.390 1.00 95.44 132 SER A O 1
ATOM 1063 N N . ALA A 1 133 ? -15.125 0.547 -5.803 1.00 96.62 133 ALA A N 1
ATOM 1064 C CA . ALA A 1 133 ? -15.707 0.639 -4.466 1.00 96.62 133 ALA A CA 1
ATOM 1065 C C . ALA A 1 133 ? -14.964 -0.325 -3.527 1.00 96.62 133 ALA A C 1
ATOM 1067 O O . ALA A 1 133 ? -14.417 -1.314 -4.007 1.00 96.62 133 ALA A O 1
ATOM 1068 N N . GLY A 1 134 ? -14.949 -0.072 -2.216 1.00 96.38 134 GLY A N 1
ATOM 1069 C CA . GLY A 1 134 ? -14.427 -1.060 -1.262 1.00 96.38 134 GLY A CA 1
ATOM 1070 C C . GLY A 1 134 ? -15.259 -2.347 -1.293 1.00 96.38 134 GLY A C 1
ATOM 1071 O O . GLY A 1 134 ? -16.487 -2.280 -1.400 1.00 96.38 134 GLY A O 1
ATOM 1072 N N . GLY A 1 135 ? -14.604 -3.503 -1.225 1.00 96.75 135 GLY A N 1
ATOM 1073 C CA . GLY A 1 135 ? -15.204 -4.830 -1.364 1.00 96.75 135 GLY A CA 1
ATOM 1074 C C . GLY A 1 135 ? -15.400 -5.296 -2.810 1.00 96.75 135 GLY A C 1
ATOM 1075 O O . GLY A 1 135 ? -16.057 -6.313 -3.035 1.00 96.75 135 GLY A O 1
ATOM 1076 N N . THR A 1 136 ? -14.872 -4.573 -3.801 1.00 98.31 136 THR A N 1
ATOM 1077 C CA . THR A 1 136 ? -14.866 -5.018 -5.201 1.00 98.31 136 THR A CA 1
ATOM 1078 C C . THR A 1 136 ? -13.983 -6.253 -5.338 1.00 98.31 136 THR A C 1
ATOM 1080 O O . THR A 1 136 ? -12.867 -6.275 -4.832 1.00 98.31 136 THR A O 1
ATOM 1083 N N . VAL A 1 137 ? -14.466 -7.258 -6.070 1.00 98.19 137 VAL A N 1
ATOM 1084 C CA . VAL A 1 137 ? -13.721 -8.487 -6.370 1.00 98.19 137 VAL A CA 1
ATOM 1085 C C . VAL A 1 137 ? -13.365 -8.529 -7.854 1.00 98.19 137 VAL A C 1
ATOM 1087 O O . VAL A 1 137 ? -14.235 -8.316 -8.701 1.00 98.19 137 VAL A O 1
ATOM 1090 N N . VAL A 1 138 ? -12.104 -8.820 -8.172 1.00 98.00 138 VAL A N 1
ATOM 1091 C CA . VAL A 1 138 ? -11.602 -9.003 -9.542 1.00 98.00 138 VAL A CA 1
ATOM 1092 C C . VAL A 1 138 ? -10.690 -10.227 -9.568 1.00 98.00 138 VAL A C 1
ATOM 1094 O O . VAL A 1 138 ? -9.587 -10.198 -9.029 1.00 98.00 138 VAL A O 1
ATOM 1097 N N . GLY A 1 139 ? -11.152 -11.317 -10.185 1.00 97.44 139 GLY A N 1
ATOM 1098 C CA . GLY A 1 139 ? -10.438 -12.595 -10.134 1.00 97.44 139 GLY A CA 1
ATOM 1099 C C . GLY A 1 139 ? -10.256 -13.060 -8.687 1.00 97.44 139 GLY A C 1
ATOM 1100 O O . GLY A 1 139 ? -11.233 -13.155 -7.945 1.00 97.44 139 GLY A O 1
ATOM 1101 N N . ASP A 1 140 ? -9.005 -13.290 -8.290 1.00 98.12 140 ASP A N 1
ATOM 1102 C CA . ASP A 1 140 ? -8.635 -13.739 -6.941 1.00 98.12 140 ASP A CA 1
ATOM 1103 C C . ASP A 1 140 ? -8.448 -12.587 -5.932 1.00 98.12 140 ASP A C 1
ATOM 1105 O O . ASP A 1 140 ? -8.046 -12.833 -4.792 1.00 98.12 140 ASP A O 1
ATOM 1109 N N . TRP A 1 141 ? -8.712 -11.337 -6.330 1.00 98.12 141 TRP A N 1
ATOM 1110 C CA . TRP A 1 141 ? -8.380 -10.130 -5.565 1.00 98.12 141 TRP A CA 1
ATOM 1111 C C . TRP A 1 141 ? -9.617 -9.405 -5.037 1.00 98.12 141 TRP A C 1
ATOM 1113 O O . TRP A 1 141 ? -10.603 -9.256 -5.758 1.00 98.12 141 TRP A O 1
ATOM 1123 N N . ILE A 1 142 ? -9.535 -8.885 -3.808 1.00 97.81 142 ILE A N 1
ATOM 1124 C CA . ILE A 1 142 ? -10.538 -8.001 -3.187 1.00 97.81 142 ILE A CA 1
ATOM 1125 C C . ILE A 1 142 ? -9.879 -6.738 -2.617 1.00 97.81 142 ILE A C 1
ATOM 1127 O O . ILE A 1 142 ? -8.749 -6.817 -2.131 1.00 97.81 142 ILE A O 1
ATOM 1131 N N . ASN A 1 143 ? -10.564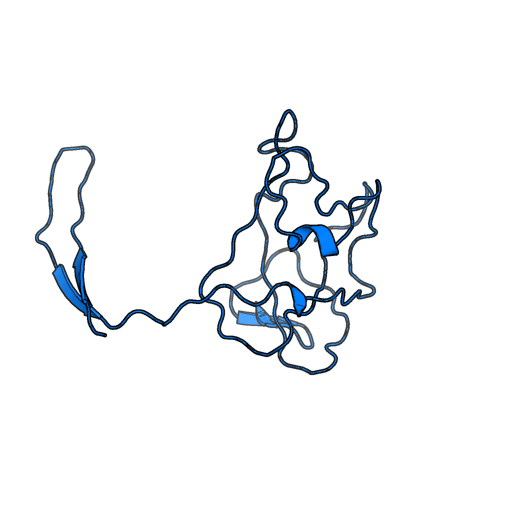 -5.592 -2.664 1.00 95.62 143 ASN A N 1
ATOM 1132 C CA . ASN A 1 143 ? -10.097 -4.320 -2.088 1.00 95.62 143 ASN A CA 1
ATOM 1133 C C . ASN A 1 143 ? -10.915 -3.801 -0.899 1.00 95.62 143 ASN A C 1
ATOM 1135 O O . ASN A 1 143 ? -12.045 -4.284 -0.673 1.00 95.62 143 ASN A O 1
#

Foldseek 3Di:
DWDKDWDWDADPVGDIDDIDIDTDDDDDDDDQDLVLKFFDFAPLAAAWDDPQDDSQQRPPPLPLPDGHTDHDPPDDPPHDGDMDRNADDDDPDDDDRARDDPQVVHDPGDPDDDDKDARDPRFHDFDDDNDDDAQDDTGRIGD

Organism: NCBI:txid2782350

InterPro domains:
  IPR032164 Domain of unknown function DUF5000 [PF16391] (58-141)
  IPR033431 Domain of unknown function DUF5126 [PF17166] (2-35)